Protein AF-A0A7J8QKQ7-F1 (afdb_monomer_lite)

Sequence (75 aa):
ASPSDPENFPFVVLGNKIDVDGGNSRVVSEKKVRAWCALKGNIPYFETSAKEGVNVEEAFQCIAKNALKSGEEEE

Secondary structure (DSSP, 8-state):
---S-TTTS---EEEE-TTGGGGTT-SS-HHHHHHHHHHTTS--EEEEBTTTTBTHHHHHHHHHHHHHHHHHTT-

pLDDT: mean 88.08, std 12.33, range [42.72, 97.5]

InterPro domains:
  IPR001806 Small GTPase [PF00071] (7-68)
  IPR027417 P-loop containing nucleoside triphosphate hydrolase [G3DSA:3.40.50.300] (2-75)
  IPR027417 P-loop containing nucleoside triphosphate hydrolase [SSF52540] (7-69)

Organism: Gossypium raimondii (NCBI:txid29730)

Radius of gyration: 14.18 Å; chains: 1; bounding box: 31×22×42 Å

Foldseek 3Di:
DDDPDPLLQQDAAEQEDCVPPVCPPPPADPVRVQVVCVVSVNHHYDYYYPPVGRCPVVRVVVNVVSVVVSVVVVD

Structure (mmCIF, N/CA/C/O backbone):
data_AF-A0A7J8QKQ7-F1
#
_entry.id   AF-A0A7J8QKQ7-F1
#
loop_
_atom_site.group_PDB
_atom_site.id
_atom_site.type_symbol
_atom_site.label_atom_id
_atom_site.label_alt_id
_atom_site.label_comp_id
_atom_site.label_asym_id
_atom_site.label_entity_id
_atom_site.label_seq_id
_atom_site.pdbx_PDB_ins_code
_atom_site.Cartn_x
_atom_site.Cartn_y
_atom_site.Cartn_z
_atom_site.occupancy
_atom_site.B_iso_or_equiv
_atom_site.auth_seq_id
_atom_site.auth_comp_id
_atom_site.auth_asym_id
_atom_site.auth_atom_id
_atom_site.pdbx_PDB_model_num
ATOM 1 N N . ALA A 1 1 ? -8.858 -15.984 2.887 1.00 56.88 1 ALA A N 1
ATOM 2 C CA . ALA A 1 1 ? -9.050 -15.987 4.348 1.00 56.88 1 ALA A CA 1
ATOM 3 C C . ALA A 1 1 ? -10.511 -15.675 4.615 1.00 56.88 1 ALA A C 1
ATOM 5 O O . ALA A 1 1 ? -11.061 -14.864 3.880 1.00 56.88 1 ALA A O 1
ATOM 6 N N . SER A 1 2 ? -11.119 -16.319 5.605 1.00 75.19 2 SER A N 1
ATOM 7 C CA . SER A 1 2 ? -12.499 -16.052 6.027 1.00 75.19 2 SER A CA 1
ATOM 8 C C . SER A 1 2 ? -12.454 -15.566 7.477 1.00 75.19 2 SER A C 1
ATOM 10 O O . SER A 1 2 ? -12.669 -16.376 8.376 1.00 75.19 2 SER A O 1
ATOM 12 N N . PRO A 1 3 ? -12.023 -14.312 7.721 1.00 76.75 3 PRO A N 1
ATOM 13 C CA . PRO A 1 3 ? -11.989 -13.758 9.071 1.00 76.75 3 PRO A CA 1
ATOM 14 C C . PRO A 1 3 ? -13.406 -13.681 9.649 1.00 76.75 3 PRO A C 1
ATOM 16 O O . PRO A 1 3 ? -14.365 -13.483 8.904 1.00 76.75 3 PRO A O 1
ATOM 19 N N . SER A 1 4 ? -13.524 -13.848 10.967 1.00 80.88 4 SER A N 1
ATOM 20 C CA . SER A 1 4 ? -14.808 -13.805 11.680 1.00 80.88 4 SER A CA 1
ATOM 21 C C . SER A 1 4 ? -15.490 -12.439 11.579 1.00 80.88 4 SER A C 1
ATOM 23 O O . SER A 1 4 ? -16.712 -12.3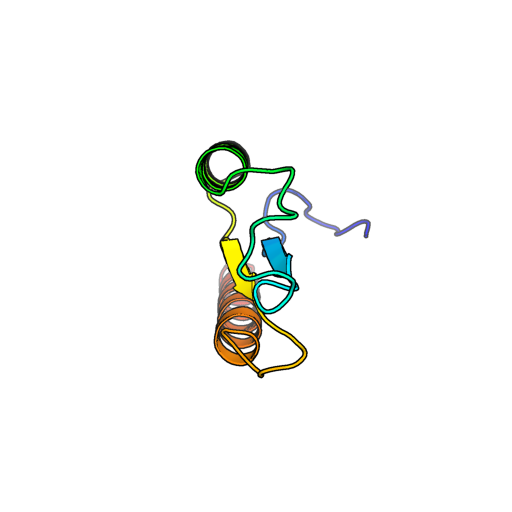84 11.504 1.00 80.88 4 SER A O 1
ATOM 25 N N . ASP A 1 5 ? -14.695 -11.369 11.499 1.00 79.75 5 ASP A N 1
ATOM 26 C CA . ASP A 1 5 ? -15.152 -10.007 11.232 1.00 79.75 5 ASP A CA 1
ATOM 27 C C . ASP A 1 5 ? -14.392 -9.416 10.030 1.00 79.75 5 ASP A C 1
ATOM 29 O O . ASP A 1 5 ? -13.328 -8.817 10.186 1.00 79.75 5 ASP A O 1
ATOM 33 N N . PRO A 1 6 ? -14.880 -9.628 8.796 1.00 77.38 6 PRO A N 1
ATOM 34 C CA . PRO A 1 6 ? -14.218 -9.142 7.589 1.00 77.38 6 PRO A CA 1
ATOM 35 C C . PRO A 1 6 ? -14.175 -7.621 7.456 1.00 77.38 6 PRO A C 1
ATOM 37 O O . PRO A 1 6 ? -13.353 -7.129 6.682 1.00 77.38 6 PRO A O 1
ATOM 40 N N . GLU A 1 7 ? -15.066 -6.898 8.137 1.00 77.69 7 GLU A N 1
ATOM 41 C CA . GLU A 1 7 ? -15.162 -5.442 8.030 1.00 77.69 7 GLU A CA 1
ATOM 42 C C . GLU A 1 7 ? -14.111 -4.755 8.903 1.00 77.69 7 GLU A C 1
ATOM 44 O O . GLU A 1 7 ? -13.504 -3.782 8.456 1.00 77.69 7 GLU A O 1
ATOM 49 N N . ASN A 1 8 ? -13.830 -5.309 10.087 1.00 78.38 8 ASN A N 1
ATOM 50 C CA . ASN A 1 8 ? -12.814 -4.780 11.003 1.00 78.38 8 ASN A CA 1
ATOM 51 C C . ASN A 1 8 ? -11.467 -5.508 10.926 1.00 78.38 8 ASN A C 1
ATOM 53 O O . ASN A 1 8 ? -10.502 -5.092 11.570 1.00 78.38 8 ASN A O 1
ATOM 57 N N . PHE A 1 9 ? -11.356 -6.574 10.127 1.00 85.19 9 PHE A N 1
ATOM 58 C CA . PHE A 1 9 ? -10.090 -7.284 9.991 1.00 85.19 9 PHE A CA 1
ATOM 59 C C . PHE A 1 9 ? -9.000 -6.344 9.445 1.00 85.19 9 PHE A C 1
ATOM 61 O O . PHE A 1 9 ? -9.163 -5.763 8.365 1.00 85.19 9 PHE A O 1
ATOM 68 N N . PRO A 1 10 ? -7.856 -6.204 10.137 1.00 88.69 10 PRO A N 1
ATOM 69 C CA . PRO A 1 10 ? -6.831 -5.255 9.751 1.00 88.69 10 PRO A CA 1
ATOM 70 C C . PRO A 1 10 ? -6.112 -5.813 8.522 1.00 88.69 10 PRO A C 1
ATOM 72 O O . PRO A 1 10 ? -5.265 -6.699 8.613 1.00 88.69 10 PRO A O 1
ATOM 75 N N . PHE A 1 11 ? -6.486 -5.328 7.341 1.00 91.81 11 PHE A N 1
ATOM 76 C CA . PHE A 1 11 ? -5.814 -5.659 6.090 1.00 91.81 11 PHE A CA 1
ATOM 77 C C . PHE A 1 11 ? -4.685 -4.666 5.792 1.00 91.81 11 PHE A C 1
ATOM 79 O O . PHE A 1 11 ? -4.710 -3.511 6.210 1.00 91.81 11 PHE A O 1
ATOM 86 N N . VAL A 1 12 ? -3.698 -5.115 5.017 1.00 95.06 12 VAL A N 1
ATOM 87 C CA . VAL A 1 12 ? -2.653 -4.277 4.417 1.00 95.06 12 VAL A CA 1
ATOM 88 C C . VAL A 1 12 ? -2.445 -4.720 2.972 1.00 95.06 12 VAL A C 1
ATOM 90 O O . VAL A 1 12 ? -2.471 -5.916 2.674 1.00 95.06 12 VAL A O 1
ATOM 93 N N . VAL A 1 13 ? -2.252 -3.773 2.055 1.00 96.75 13 VAL A N 1
ATOM 94 C CA . VAL A 1 13 ? -1.953 -4.059 0.645 1.00 96.75 13 VAL A CA 1
ATOM 95 C C . VAL A 1 13 ? -0.477 -3.802 0.376 1.00 96.75 13 VAL A C 1
ATOM 97 O O . VAL A 1 13 ? 0.026 -2.715 0.652 1.00 96.75 13 VAL A O 1
ATOM 100 N N . LEU A 1 14 ? 0.207 -4.781 -0.221 1.00 96.88 14 LEU A N 1
ATOM 101 C CA . LEU A 1 14 ? 1.615 -4.665 -0.604 1.00 96.88 14 LEU A CA 1
ATOM 102 C C . LEU A 1 14 ? 1.770 -4.688 -2.126 1.00 96.88 14 LEU A C 1
ATOM 104 O O . LEU A 1 14 ? 1.519 -5.703 -2.779 1.00 96.88 14 LEU A O 1
ATOM 108 N N . GLY A 1 15 ? 2.224 -3.572 -2.689 1.00 95.12 15 GLY A N 1
ATOM 109 C CA . GLY A 1 15 ? 2.726 -3.482 -4.056 1.00 95.12 15 GLY A CA 1
ATOM 110 C C . GLY A 1 15 ? 4.178 -3.944 -4.101 1.00 95.12 15 GLY A C 1
ATOM 111 O O . GLY A 1 15 ? 5.085 -3.121 -4.055 1.00 95.12 15 GLY A O 1
ATOM 112 N N . ASN A 1 16 ? 4.393 -5.258 -4.132 1.00 95.50 16 ASN A N 1
ATOM 113 C CA . ASN A 1 16 ? 5.733 -5.846 -4.089 1.00 95.50 16 ASN A CA 1
ATOM 114 C C . ASN A 1 16 ? 6.470 -5.750 -5.441 1.00 95.50 16 ASN A C 1
ATOM 116 O O . ASN A 1 16 ? 5.837 -5.670 -6.496 1.00 95.50 16 ASN A O 1
ATOM 120 N N . LYS A 1 17 ? 7.798 -5.914 -5.397 1.00 93.31 17 LYS A N 1
ATOM 121 C CA . LYS A 1 17 ? 8.742 -5.965 -6.529 1.00 93.31 17 LYS A CA 1
ATOM 122 C C . LYS A 1 17 ? 9.035 -4.618 -7.188 1.00 93.31 17 LYS A C 1
ATOM 124 O O . LYS A 1 17 ? 9.212 -4.555 -8.403 1.00 93.31 17 LYS A O 1
ATOM 129 N N . ILE A 1 18 ? 9.096 -3.539 -6.412 1.00 93.56 18 ILE A N 1
ATOM 130 C CA . ILE A 1 18 ? 9.467 -2.221 -6.961 1.00 93.56 18 ILE A CA 1
ATOM 131 C C . ILE A 1 18 ? 10.905 -2.152 -7.493 1.00 93.56 18 ILE A C 1
ATOM 133 O O . ILE A 1 18 ? 11.218 -1.268 -8.284 1.00 93.56 18 ILE A O 1
ATOM 137 N N . ASP A 1 19 ? 11.754 -3.107 -7.109 1.00 93.06 19 ASP A N 1
ATOM 138 C CA . ASP A 1 19 ? 13.110 -3.280 -7.635 1.00 93.06 19 ASP A CA 1
ATOM 139 C C . ASP A 1 19 ? 13.131 -3.739 -9.103 1.00 93.06 19 ASP A C 1
ATOM 141 O O . ASP A 1 19 ? 14.110 -3.528 -9.822 1.00 93.06 19 ASP A O 1
ATOM 145 N N . VAL A 1 20 ? 12.055 -4.378 -9.574 1.00 93.00 20 VAL A N 1
ATOM 146 C CA . VAL A 1 20 ? 11.997 -4.926 -10.928 1.00 93.00 20 VAL A CA 1
ATOM 147 C C . VAL A 1 20 ? 11.765 -3.800 -11.924 1.00 93.00 20 VAL A C 1
ATOM 149 O O . VAL A 1 20 ? 10.733 -3.127 -11.896 1.00 93.00 20 VAL A O 1
ATOM 152 N N . ASP A 1 21 ? 12.720 -3.642 -12.843 1.00 88.19 21 ASP A N 1
ATOM 153 C CA . ASP A 1 21 ? 12.614 -2.737 -13.994 1.00 88.19 21 ASP A CA 1
ATOM 154 C C . ASP A 1 21 ? 12.351 -1.269 -13.589 1.00 88.19 21 ASP A C 1
ATOM 156 O O . ASP A 1 21 ? 11.723 -0.508 -14.321 1.00 88.19 21 ASP A O 1
ATOM 160 N N . GLY A 1 22 ? 12.760 -0.874 -12.374 1.00 77.75 22 GLY A N 1
ATOM 161 C CA . GLY A 1 22 ? 12.476 0.452 -11.808 1.00 77.75 22 GLY A CA 1
ATOM 162 C C . GLY A 1 22 ? 10.981 0.792 -11.747 1.00 77.75 22 GLY A C 1
ATOM 163 O O . GLY A 1 22 ? 10.612 1.963 -11.789 1.00 77.75 22 GLY A O 1
ATOM 164 N N . GLY A 1 23 ? 10.109 -0.222 -11.726 1.00 75.50 23 GLY A N 1
ATOM 165 C CA . GLY A 1 23 ? 8.660 -0.057 -11.798 1.00 75.50 23 GLY A CA 1
ATOM 166 C C . GLY A 1 23 ? 8.088 0.141 -13.208 1.00 75.50 23 GLY A C 1
ATOM 167 O O . GLY A 1 23 ? 6.879 0.330 -13.320 1.00 75.50 23 GLY A O 1
ATOM 168 N N . ASN A 1 24 ? 8.878 0.063 -14.285 1.00 82.75 24 ASN A N 1
ATOM 169 C CA . ASN A 1 24 ? 8.381 0.269 -15.657 1.00 82.75 24 ASN A CA 1
ATOM 170 C C . ASN A 1 24 ? 7.462 -0.861 -16.151 1.00 82.75 24 ASN A C 1
ATOM 172 O O . ASN A 1 24 ? 6.538 -0.618 -16.924 1.00 82.75 24 ASN A O 1
ATOM 176 N N . SER A 1 25 ? 7.622 -2.078 -15.631 1.00 86.69 25 SER A N 1
ATOM 177 C CA . SER A 1 25 ? 6.726 -3.212 -15.904 1.00 86.69 25 SER A CA 1
ATOM 178 C C . SER A 1 25 ? 5.379 -3.137 -15.154 1.00 86.69 25 SER A C 1
ATOM 180 O O . SER A 1 25 ? 4.593 -4.090 -15.149 1.00 86.69 25 SER A O 1
ATOM 182 N N . ARG A 1 26 ? 5.086 -2.018 -14.480 1.00 89.88 26 ARG A N 1
ATOM 183 C CA . ARG A 1 26 ? 3.875 -1.824 -13.677 1.00 89.88 26 ARG A CA 1
ATOM 184 C C . ARG A 1 26 ? 2.633 -1.650 -14.550 1.00 89.88 26 ARG A C 1
ATOM 186 O O . ARG A 1 26 ? 2.500 -0.690 -15.298 1.00 89.88 26 ARG A O 1
ATOM 193 N N . VAL A 1 27 ? 1.646 -2.519 -14.332 1.00 92.75 27 VAL A N 1
ATOM 194 C CA . VAL A 1 27 ? 0.327 -2.452 -14.996 1.00 92.75 27 VAL A CA 1
ATOM 195 C C . VAL A 1 27 ? -0.755 -1.767 -14.149 1.00 92.75 27 VAL A C 1
ATOM 197 O O . VAL A 1 27 ? -1.787 -1.341 -14.666 1.00 92.75 27 VAL A O 1
ATOM 200 N N . VAL A 1 28 ? -0.532 -1.639 -12.836 1.00 93.00 28 VAL A N 1
ATOM 201 C CA . VAL A 1 28 ? -1.424 -0.929 -11.906 1.00 93.00 28 VAL A CA 1
ATOM 202 C C . VAL A 1 28 ? -0.698 0.286 -11.353 1.00 93.00 28 VAL A C 1
ATOM 204 O O . VAL A 1 28 ? 0.243 0.150 -10.573 1.00 93.00 28 VAL A O 1
ATOM 207 N N . SER A 1 29 ? -1.152 1.478 -11.737 1.00 93.44 29 SER A N 1
ATOM 208 C CA . SER A 1 29 ? -0.590 2.725 -11.225 1.00 93.44 29 SER A CA 1
ATOM 209 C C . SER A 1 29 ? -0.831 2.884 -9.725 1.00 93.44 29 SER A C 1
ATOM 211 O O . SER A 1 29 ? -1.852 2.448 -9.186 1.00 93.44 29 SER A O 1
ATOM 213 N N . GLU A 1 30 ? 0.085 3.586 -9.063 1.00 92.19 30 GLU A N 1
ATOM 214 C CA . GLU A 1 30 ? -0.018 3.917 -7.641 1.00 92.19 30 GLU A CA 1
ATOM 215 C C . GLU A 1 30 ? -1.341 4.638 -7.317 1.00 92.19 30 GLU A C 1
ATOM 217 O O . GLU A 1 30 ? -2.043 4.298 -6.366 1.00 92.19 30 GLU A O 1
ATOM 222 N N . LYS A 1 31 ? -1.759 5.575 -8.177 1.00 95.06 31 LYS A N 1
ATOM 223 C CA . LYS A 1 31 ? -3.035 6.290 -8.031 1.00 95.06 31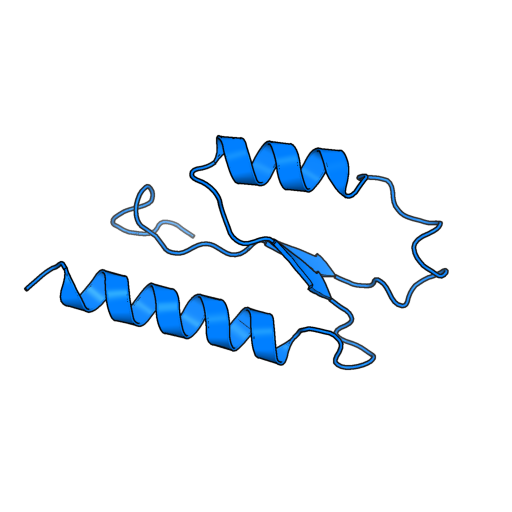 LYS A CA 1
ATOM 224 C C . LYS A 1 31 ? -4.236 5.341 -7.980 1.00 95.06 31 LYS A C 1
ATOM 226 O O . LYS A 1 31 ? -5.152 5.561 -7.190 1.00 95.06 31 LYS A O 1
ATOM 231 N N . LYS A 1 32 ? -4.245 4.293 -8.811 1.00 96.50 32 LYS A N 1
ATOM 232 C CA . LYS A 1 32 ? -5.356 3.334 -8.880 1.00 96.50 32 LYS A CA 1
ATOM 233 C C . LYS A 1 32 ? -5.456 2.507 -7.600 1.00 96.50 32 LYS A C 1
ATOM 235 O O . LYS A 1 32 ? -6.552 2.365 -7.065 1.00 96.50 32 LYS A O 1
ATOM 240 N N . VAL A 1 33 ? -4.332 1.990 -7.102 1.00 96.31 33 VAL A N 1
ATOM 241 C CA . VAL A 1 33 ? -4.326 1.196 -5.864 1.00 96.31 33 VAL A CA 1
ATOM 242 C C . VAL A 1 33 ? -4.644 2.054 -4.641 1.00 96.31 33 VAL A C 1
ATOM 244 O O . VAL A 1 33 ? -5.450 1.633 -3.818 1.00 96.31 33 VAL A O 1
ATOM 247 N N . ARG A 1 34 ? -4.129 3.288 -4.557 1.00 95.69 34 ARG A N 1
ATOM 248 C CA . ARG A 1 34 ? -4.469 4.212 -3.462 1.00 95.69 34 ARG A CA 1
ATOM 249 C C . ARG A 1 34 ? -5.953 4.567 -3.441 1.00 95.69 34 ARG A C 1
ATOM 251 O O . ARG A 1 34 ? -6.570 4.515 -2.383 1.00 95.69 34 ARG A O 1
ATOM 258 N N . ALA A 1 35 ? -6.542 4.865 -4.601 1.00 97.50 35 ALA A N 1
ATOM 259 C CA . ALA A 1 35 ? -7.979 5.115 -4.701 1.00 97.50 35 ALA A CA 1
ATOM 260 C C . ALA A 1 35 ? -8.802 3.889 -4.274 1.00 97.50 35 ALA A C 1
ATOM 262 O O . ALA A 1 35 ? -9.789 4.024 -3.557 1.00 97.50 35 ALA A O 1
ATOM 263 N N . TRP A 1 36 ? -8.377 2.687 -4.670 1.00 96.38 36 TRP A N 1
ATOM 264 C CA . TRP A 1 36 ? -9.033 1.449 -4.255 1.00 96.38 36 TRP A CA 1
ATOM 265 C C . TRP A 1 36 ? -8.946 1.225 -2.739 1.00 96.38 36 TRP A C 1
ATOM 267 O O . TRP A 1 36 ? -9.955 0.903 -2.120 1.00 96.38 36 TRP A O 1
ATOM 277 N N . CYS A 1 37 ? -7.780 1.459 -2.133 1.00 95.81 37 CYS A N 1
ATOM 278 C CA . CYS A 1 37 ? -7.587 1.331 -0.688 1.00 95.81 37 CYS A CA 1
ATOM 279 C C . CYS A 1 37 ? -8.453 2.322 0.100 1.00 95.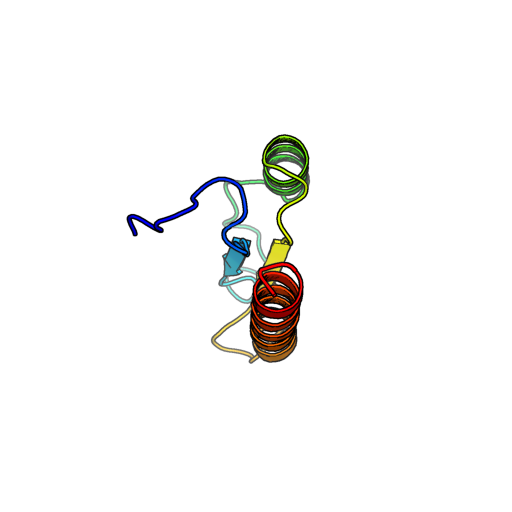81 37 CYS A C 1
ATOM 281 O O . CYS A 1 37 ? -9.082 1.933 1.082 1.00 95.81 37 CYS A O 1
ATOM 283 N N . ALA A 1 38 ? -8.554 3.572 -0.367 1.00 94.81 38 ALA A N 1
ATOM 284 C CA . ALA A 1 38 ? -9.424 4.585 0.231 1.00 94.81 38 ALA A CA 1
ATOM 285 C C . ALA A 1 38 ? -10.901 4.148 0.228 1.00 94.81 38 ALA A C 1
ATOM 287 O O . ALA A 1 38 ? -11.585 4.279 1.238 1.00 94.81 38 ALA A O 1
ATOM 288 N N . LEU A 1 39 ? -11.373 3.550 -0.873 1.00 94.38 39 LEU A N 1
ATOM 289 C CA . LEU A 1 39 ? -12.744 3.035 -0.998 1.00 94.38 39 LEU A CA 1
ATOM 290 C C . LEU A 1 39 ? -13.020 1.781 -0.154 1.00 94.38 39 LEU A C 1
ATOM 292 O O . LEU A 1 39 ? -14.179 1.425 0.039 1.00 94.38 39 LEU A O 1
ATOM 296 N N . LYS A 1 40 ? -11.981 1.087 0.318 1.00 90.50 40 LYS A N 1
ATOM 297 C CA . LYS A 1 40 ? -12.087 -0.172 1.071 1.00 90.50 40 LYS A CA 1
ATOM 298 C C . LYS A 1 40 ? -11.879 -0.001 2.577 1.00 90.50 40 LYS A C 1
ATOM 300 O O . LYS A 1 40 ? -11.460 -0.941 3.235 1.00 90.50 40 LYS A O 1
ATOM 305 N N . GLY A 1 41 ? -12.175 1.186 3.109 1.00 89.44 41 GLY A N 1
ATOM 306 C CA . GLY A 1 41 ? -11.981 1.487 4.531 1.00 89.44 41 GLY A CA 1
ATOM 307 C C . GLY A 1 41 ? -10.585 2.0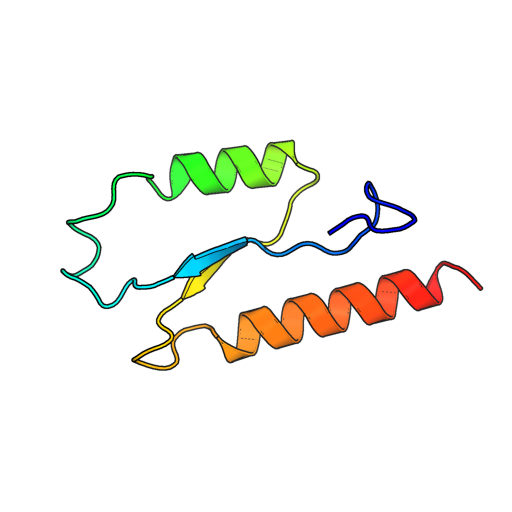22 4.841 1.00 89.44 41 GLY A C 1
ATOM 308 O O . GLY A 1 41 ? -10.060 1.792 5.922 1.00 89.44 41 GLY A O 1
ATOM 309 N N . ASN A 1 42 ? -9.973 2.732 3.887 1.00 91.25 42 ASN A N 1
ATOM 310 C CA . ASN A 1 42 ? -8.651 3.338 4.045 1.00 91.25 42 ASN A CA 1
ATOM 311 C C . ASN A 1 42 ? -7.545 2.320 4.392 1.00 91.25 42 ASN A C 1
ATOM 313 O O . ASN A 1 42 ? -6.716 2.553 5.272 1.00 91.25 42 ASN A O 1
ATOM 317 N N . ILE A 1 43 ? -7.534 1.188 3.678 1.00 94.00 43 ILE A N 1
ATOM 318 C CA . ILE A 1 43 ? -6.559 0.111 3.893 1.00 94.00 43 ILE A CA 1
ATOM 319 C C . ILE A 1 43 ? -5.130 0.655 3.697 1.00 94.00 43 ILE A C 1
ATOM 321 O O . ILE A 1 43 ? -4.843 1.243 2.650 1.00 94.00 43 ILE A O 1
ATOM 325 N N . PRO A 1 44 ? -4.200 0.449 4.645 1.00 95.25 44 PRO A N 1
ATOM 326 C CA . PRO A 1 44 ? -2.804 0.825 4.460 1.00 95.25 44 PRO A CA 1
ATOM 327 C C . PRO A 1 44 ? -2.191 0.160 3.218 1.00 95.25 44 PRO A C 1
ATOM 329 O O . PRO A 1 44 ? -2.337 -1.045 3.001 1.00 95.25 44 PRO A O 1
ATOM 332 N N . TYR A 1 45 ? -1.483 0.949 2.409 1.00 97.00 45 TYR A N 1
ATOM 333 C CA . TYR A 1 45 ? -0.794 0.489 1.203 1.00 97.00 45 TYR A CA 1
ATOM 334 C C . TYR A 1 45 ? 0.695 0.817 1.272 1.00 97.00 45 TYR A C 1
ATOM 336 O O . TYR A 1 45 ? 1.059 1.973 1.497 1.00 97.00 45 TYR A O 1
ATOM 344 N N . PHE A 1 46 ? 1.533 -0.183 1.002 1.00 97.25 46 PHE A N 1
ATOM 345 C CA . PHE A 1 46 ? 2.986 -0.047 0.949 1.00 97.25 46 PHE A CA 1
ATOM 346 C C . PHE A 1 46 ? 3.524 -0.555 -0.383 1.00 97.25 46 PHE A C 1
ATOM 348 O O . PHE A 1 46 ? 3.125 -1.609 -0.877 1.00 97.25 46 PHE A O 1
ATOM 355 N N . GLU A 1 47 ? 4.469 0.185 -0.944 1.00 95.44 47 GLU A N 1
ATOM 356 C CA . GLU A 1 47 ? 5.294 -0.289 -2.050 1.00 95.44 47 GLU A CA 1
ATOM 357 C C . GLU A 1 47 ? 6.504 -1.002 -1.460 1.00 95.44 47 GLU A C 1
ATOM 359 O O . GLU A 1 47 ? 7.208 -0.404 -0.650 1.00 95.44 47 GLU A O 1
ATOM 364 N N . THR A 1 48 ? 6.742 -2.261 -1.816 1.00 96.62 48 THR A N 1
ATOM 365 C CA . THR A 1 48 ? 7.780 -3.071 -1.170 1.00 96.62 48 THR A CA 1
ATOM 366 C C . THR A 1 48 ? 8.730 -3.711 -2.173 1.00 96.62 48 THR A C 1
ATOM 368 O O . THR A 1 48 ? 8.376 -4.004 -3.318 1.00 96.62 48 THR A O 1
ATOM 371 N N . SER A 1 49 ? 9.958 -3.964 -1.726 1.00 96.31 49 SER A N 1
ATOM 372 C CA . SER A 1 49 ? 10.898 -4.860 -2.397 1.00 96.31 49 SER A CA 1
ATOM 373 C C . SER A 1 49 ? 11.323 -5.922 -1.401 1.00 96.31 49 SER A C 1
ATOM 375 O O . SER A 1 49 ? 12.148 -5.672 -0.527 1.00 96.31 49 SER A O 1
ATOM 377 N N . ALA A 1 50 ? 10.770 -7.128 -1.527 1.00 95.31 50 ALA A N 1
ATOM 378 C CA . ALA A 1 50 ? 11.219 -8.257 -0.714 1.00 95.31 50 ALA A CA 1
ATOM 379 C C . ALA A 1 50 ? 12.697 -8.610 -0.968 1.00 95.31 50 ALA A C 1
ATOM 381 O O . ALA A 1 50 ? 13.360 -9.141 -0.083 1.00 95.31 50 ALA A O 1
ATOM 382 N N . LYS A 1 51 ? 13.214 -8.311 -2.168 1.00 95.44 51 LYS A N 1
ATOM 383 C CA . LYS A 1 51 ? 14.608 -8.560 -2.546 1.00 95.44 51 LYS A CA 1
ATOM 384 C C . LYS A 1 51 ? 15.570 -7.591 -1.862 1.00 95.44 51 LYS A C 1
ATOM 386 O O . LYS A 1 51 ? 16.627 -8.012 -1.408 1.00 95.44 51 LYS A O 1
ATOM 391 N N . GLU A 1 52 ? 15.214 -6.311 -1.820 1.00 96.06 52 GLU A N 1
ATOM 392 C CA . GLU A 1 52 ? 16.072 -5.244 -1.287 1.00 96.06 52 GLU A CA 1
ATOM 393 C C . GLU A 1 52 ? 15.718 -4.857 0.155 1.00 96.06 52 GLU A C 1
ATOM 395 O O . GLU A 1 52 ? 16.391 -4.027 0.754 1.00 96.06 52 GLU A O 1
ATOM 400 N N . GLY A 1 53 ? 14.668 -5.454 0.726 1.00 96.00 53 GLY A N 1
ATOM 401 C CA . GLY A 1 53 ? 14.196 -5.164 2.081 1.00 96.00 53 GLY A CA 1
ATOM 402 C C . GLY A 1 53 ? 13.421 -3.849 2.214 1.00 96.00 53 GLY A C 1
ATOM 403 O O . GLY A 1 53 ? 13.176 -3.404 3.330 1.00 96.00 53 GLY A O 1
ATOM 404 N N . VAL A 1 54 ? 13.007 -3.222 1.108 1.00 96.94 54 VAL A N 1
ATOM 405 C CA . VAL A 1 54 ? 12.329 -1.914 1.136 1.00 96.94 54 VAL A CA 1
ATOM 406 C C . VAL A 1 54 ? 10.906 -2.051 1.677 1.00 96.94 54 VAL A C 1
ATOM 408 O O . VAL A 1 54 ? 10.111 -2.819 1.124 1.00 96.94 54 VAL A O 1
ATOM 411 N N . ASN A 1 55 ? 10.587 -1.277 2.722 1.00 96.75 55 ASN A N 1
ATOM 412 C CA . ASN A 1 55 ? 9.272 -1.134 3.364 1.00 96.75 55 ASN A CA 1
ATOM 413 C C . ASN A 1 55 ? 8.635 -2.437 3.882 1.00 96.75 55 ASN A C 1
ATOM 415 O O . ASN A 1 55 ? 7.456 -2.454 4.240 1.00 96.75 55 ASN A O 1
ATOM 419 N N . VAL A 1 56 ? 9.380 -3.548 3.912 1.00 97.12 56 VAL A N 1
ATOM 420 C CA . VAL A 1 56 ? 8.866 -4.837 4.397 1.00 97.12 56 VAL A CA 1
ATOM 421 C C . VAL A 1 56 ? 8.613 -4.751 5.898 1.00 97.12 56 VAL A C 1
ATOM 423 O O . VAL A 1 56 ? 7.514 -5.059 6.352 1.00 97.12 56 VAL A O 1
ATOM 426 N N . GLU A 1 57 ? 9.599 -4.289 6.667 1.00 97.25 57 GLU A N 1
ATOM 427 C CA . GLU A 1 57 ? 9.480 -4.194 8.121 1.00 97.25 57 GLU A CA 1
ATOM 428 C C . GLU A 1 57 ? 8.372 -3.221 8.540 1.00 97.25 57 GLU A C 1
ATOM 430 O O . GLU A 1 57 ? 7.517 -3.584 9.346 1.00 97.25 57 GLU A O 1
ATOM 435 N N . GLU A 1 58 ? 8.312 -2.028 7.947 1.00 97.25 58 GLU A N 1
ATOM 436 C CA . GLU A 1 58 ? 7.268 -1.047 8.262 1.00 97.25 58 GLU A CA 1
ATOM 437 C C . GLU A 1 58 ? 5.860 -1.573 7.962 1.00 97.25 58 GLU A C 1
ATOM 439 O O . GLU A 1 58 ? 4.942 -1.359 8.758 1.00 97.25 58 GLU A O 1
ATOM 444 N N . ALA A 1 59 ? 5.687 -2.313 6.863 1.00 96.88 59 ALA A N 1
ATOM 445 C CA . ALA A 1 59 ? 4.414 -2.939 6.532 1.00 96.88 59 ALA A CA 1
ATOM 446 C C . ALA A 1 59 ? 3.991 -3.983 7.581 1.00 96.88 59 ALA A C 1
ATOM 448 O O . ALA A 1 59 ? 2.839 -3.982 8.027 1.00 96.88 59 ALA A O 1
ATOM 449 N N . PHE A 1 60 ? 4.921 -4.842 8.015 1.00 96.00 60 PHE A N 1
ATOM 450 C CA . PHE A 1 60 ? 4.660 -5.838 9.059 1.00 96.00 60 PHE A CA 1
ATOM 451 C C . PHE A 1 60 ? 4.412 -5.197 10.433 1.00 96.00 60 PHE A C 1
ATOM 453 O O . PHE A 1 60 ? 3.525 -5.624 11.172 1.00 96.00 60 PHE A O 1
ATOM 460 N N . GLN A 1 61 ? 5.136 -4.134 10.777 1.00 96.50 61 GLN A N 1
ATOM 461 C CA . GLN A 1 61 ? 4.896 -3.393 12.014 1.00 96.50 61 GLN A CA 1
ATOM 462 C C . GLN A 1 61 ? 3.542 -2.676 11.995 1.00 96.50 61 GLN A C 1
ATOM 464 O O . GLN A 1 61 ? 2.860 -2.637 13.018 1.00 96.50 61 GLN A O 1
ATOM 469 N N . CYS A 1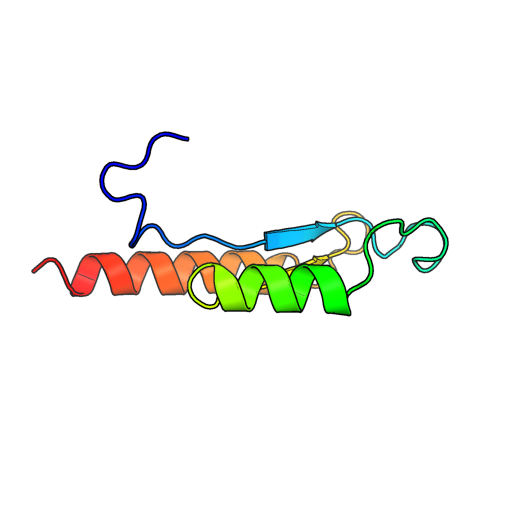 62 ? 3.137 -2.111 10.853 1.00 94.62 62 CYS A N 1
ATOM 470 C CA . CYS A 1 62 ? 1.838 -1.461 10.694 1.00 94.62 62 CYS A CA 1
ATOM 471 C C . CYS A 1 62 ? 0.698 -2.447 10.955 1.00 94.62 62 CYS A C 1
ATOM 473 O O . CYS A 1 62 ? -0.178 -2.164 11.772 1.00 94.62 62 CYS A O 1
ATOM 475 N N . ILE A 1 63 ? 0.744 -3.622 10.323 1.00 93.25 63 ILE A N 1
ATOM 476 C CA . ILE A 1 63 ? -0.319 -4.614 10.479 1.00 93.25 63 ILE A CA 1
ATOM 477 C C . ILE A 1 63 ? -0.361 -5.200 11.893 1.00 93.25 63 ILE A C 1
ATOM 479 O O . ILE A 1 63 ? -1.445 -5.349 12.450 1.00 93.25 63 ILE A O 1
ATOM 483 N N . ALA A 1 64 ? 0.799 -5.439 12.514 1.00 93.88 64 ALA A N 1
ATOM 484 C CA . ALA A 1 64 ? 0.872 -5.905 13.895 1.00 93.88 64 ALA A CA 1
ATOM 485 C C . ALA A 1 64 ? 0.273 -4.883 14.875 1.00 93.88 64 ALA A C 1
ATOM 487 O O . ALA A 1 64 ? -0.528 -5.246 15.730 1.00 93.88 64 ALA A O 1
ATOM 488 N N . LYS A 1 65 ? 0.603 -3.593 14.723 1.00 92.38 65 LYS A N 1
ATOM 489 C CA . LYS A 1 65 ? 0.041 -2.517 15.558 1.00 92.38 65 LYS A CA 1
ATOM 490 C C . LYS A 1 65 ? -1.468 -2.376 15.378 1.00 92.38 65 LYS A C 1
ATOM 492 O O . LYS A 1 65 ? -2.166 -2.160 16.361 1.00 92.38 65 LYS A O 1
ATOM 497 N N . ASN A 1 66 ? -1.965 -2.487 14.148 1.00 89.25 66 ASN A N 1
ATOM 498 C CA . ASN A 1 66 ? -3.400 -2.403 13.882 1.00 89.25 66 ASN A CA 1
ATOM 499 C C . ASN A 1 66 ? -4.146 -3.598 14.489 1.00 89.25 66 ASN A C 1
ATOM 501 O O . ASN A 1 66 ? -5.176 -3.399 15.116 1.00 89.25 66 ASN A O 1
ATOM 505 N N . ALA A 1 67 ? -3.592 -4.808 14.373 1.00 88.31 67 ALA A N 1
ATOM 506 C CA . ALA A 1 67 ? -4.182 -6.006 14.962 1.00 88.31 67 ALA A CA 1
ATOM 507 C C . ALA A 1 67 ? -4.247 -5.965 16.493 1.00 88.31 67 ALA A C 1
ATOM 509 O O . ALA A 1 67 ? -5.229 -6.428 17.061 1.00 88.31 67 ALA A O 1
ATOM 510 N N . LEU A 1 68 ? -3.238 -5.391 17.157 1.00 86.81 68 LEU A N 1
ATOM 511 C CA . LEU A 1 68 ? -3.266 -5.217 18.611 1.00 86.81 68 LEU A CA 1
ATOM 512 C C . LEU A 1 68 ? -4.381 -4.260 19.049 1.00 86.81 68 LEU A C 1
ATOM 514 O O . LEU A 1 68 ? -5.135 -4.602 19.950 1.00 86.81 68 LEU A O 1
ATOM 518 N N . LYS A 1 69 ? -4.545 -3.123 18.359 1.00 80.25 69 LYS A N 1
ATOM 519 C CA . LYS A 1 69 ? -5.604 -2.148 18.672 1.00 80.25 69 LYS A CA 1
ATOM 520 C C . LYS A 1 69 ? -7.009 -2.714 18.491 1.00 80.25 69 LYS A C 1
ATOM 522 O O . LYS A 1 69 ? -7.870 -2.460 19.319 1.00 80.25 69 LYS A O 1
ATOM 527 N N . SER A 1 70 ? -7.232 -3.497 17.434 1.00 67.88 70 SER A N 1
ATOM 528 C CA . SER A 1 70 ? -8.522 -4.162 17.218 1.00 67.88 70 SER A CA 1
ATOM 529 C C . SER A 1 70 ? -8.866 -5.157 18.333 1.00 67.88 70 SER A C 1
ATOM 531 O O . SER A 1 70 ? -10.039 -5.366 18.600 1.00 67.88 70 SER A O 1
ATOM 533 N N . GLY A 1 71 ? -7.866 -5.747 18.999 1.00 59.91 71 GLY A N 1
ATOM 534 C CA . GLY A 1 71 ? -8.085 -6.625 20.153 1.00 59.91 71 GLY A CA 1
ATOM 535 C C . GLY A 1 7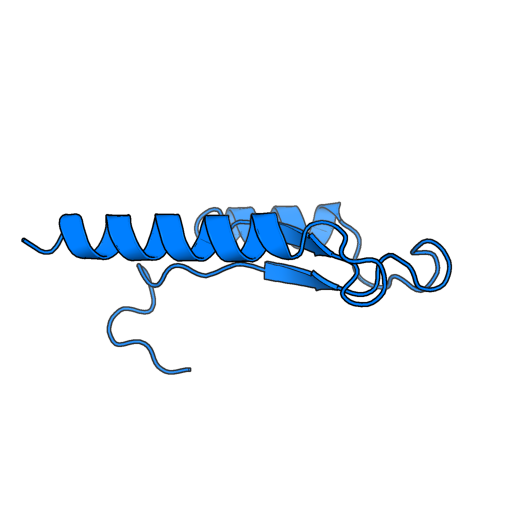1 ? -8.370 -5.886 21.466 1.00 59.91 71 GLY A C 1
ATOM 536 O O . GLY A 1 71 ? -8.957 -6.478 22.361 1.00 59.91 71 GLY A O 1
ATOM 537 N N . GLU A 1 72 ? -7.976 -4.614 21.588 1.00 57.28 72 GLU A N 1
ATOM 538 C CA . GLU A 1 72 ? -8.237 -3.775 22.772 1.00 57.28 72 GLU A CA 1
ATOM 539 C C . GLU A 1 72 ? -9.644 -3.144 22.756 1.00 57.28 72 GLU A C 1
ATOM 541 O O . GLU A 1 72 ? -10.143 -2.744 23.801 1.00 57.28 72 GLU A O 1
ATOM 546 N N . GLU A 1 73 ? -10.292 -3.045 21.590 1.00 52.84 73 GLU A N 1
ATOM 547 C CA . GLU A 1 73 ? -11.660 -2.511 21.447 1.00 52.84 73 GLU A CA 1
ATOM 548 C C . GLU A 1 73 ? -12.760 -3.573 21.676 1.00 52.84 73 GLU A C 1
ATOM 550 O O . GLU A 1 73 ? -13.936 -3.223 21.775 1.00 52.84 73 GLU A O 1
ATOM 555 N N . GLU A 1 74 ? -12.392 -4.857 21.783 1.00 50.91 74 GLU A N 1
ATOM 556 C CA . GLU A 1 74 ? -13.306 -5.979 22.068 1.00 50.91 74 GLU A CA 1
ATOM 557 C C . GLU A 1 74 ? -13.403 -6.348 23.573 1.00 50.91 74 GLU A C 1
ATOM 559 O O . GLU A 1 74 ? -14.111 -7.302 23.910 1.00 50.91 74 GLU A O 1
ATOM 564 N N . GLU A 1 75 ? -12.750 -5.596 24.477 1.00 42.72 75 GLU A N 1
ATOM 565 C CA . GLU A 1 75 ? -12.871 -5.715 25.953 1.00 42.72 75 GLU A CA 1
ATOM 566 C C . GLU A 1 75 ? -13.766 -4.641 26.602 1.00 42.72 75 GLU A C 1
ATOM 568 O O . GLU A 1 75 ? -13.633 -3.437 26.279 1.00 42.72 75 GLU A O 1
#